Protein AF-A0A7C6BFM5-F1 (afdb_monomer_lite)

Secondary structure (DSSP, 8-state):
--TT--HHHHHHHHHHHHHTSSS-EEEEEEEETTEEEEEETTS-EEEEE-SS-HHHHHHHHHHTT-

Radius of gyration: 11.27 Å; chains: 1; bounding box: 26×18×33 Å

Structure (mmCIF, N/CA/C/O backbone):
data_AF-A0A7C6BFM5-F1
#
_entry.id   AF-A0A7C6BFM5-F1
#
loop_
_atom_site.group_PDB
_atom_site.id
_atom_site.type_symbol
_atom_site.label_atom_id
_atom_site.label_alt_id
_atom_site.label_comp_id
_atom_site.label_asym_id
_atom_site.label_entity_id
_atom_site.label_seq_id
_atom_site.pdbx_PDB_ins_code
_atom_site.Cartn_x
_atom_site.Cartn_y
_atom_site.Cartn_z
_atom_site.occupancy
_atom_site.B_iso_or_equiv
_atom_site.auth_seq_id
_atom_site.auth_comp_id
_atom_site.auth_asym_id
_atom_site.auth_atom_id
_atom_site.pdbx_PDB_model_num
ATOM 1 N N . MET A 1 1 ? -8.785 -3.957 15.267 1.00 55.34 1 MET A N 1
ATOM 2 C CA . MET A 1 1 ? -8.139 -2.640 15.045 1.00 55.34 1 MET A CA 1
ATOM 3 C C . MET A 1 1 ? -8.278 -1.841 16.330 1.00 55.34 1 MET A C 1
ATOM 5 O O . MET A 1 1 ? -9.262 -2.065 17.026 1.00 55.34 1 MET A O 1
ATOM 9 N N . LYS A 1 2 ? -7.312 -0.983 16.693 1.00 54.16 2 LYS A N 1
ATOM 10 C CA . LYS A 1 2 ? -7.499 -0.080 17.844 1.00 54.16 2 LYS A CA 1
ATOM 11 C C . LYS A 1 2 ? -8.762 0.754 17.608 1.00 54.16 2 LYS A C 1
ATOM 13 O O . LYS A 1 2 ? -8.995 1.194 16.483 1.00 54.16 2 LYS A O 1
ATOM 18 N N . THR A 1 3 ? -9.573 0.926 18.645 1.00 49.06 3 THR A N 1
ATOM 19 C CA . THR A 1 3 ? -10.798 1.727 18.605 1.00 49.06 3 THR A CA 1
ATOM 20 C C . THR A 1 3 ? -10.441 3.139 18.135 1.00 49.06 3 THR A C 1
ATOM 22 O O . THR A 1 3 ? -9.676 3.821 18.810 1.00 49.06 3 THR A O 1
ATOM 25 N N . GLY A 1 4 ? -10.916 3.537 16.949 1.00 64.75 4 GLY A N 1
ATOM 26 C CA . GLY A 1 4 ? -10.698 4.878 16.388 1.00 64.75 4 GLY A CA 1
ATOM 27 C C . GLY A 1 4 ? -9.849 4.981 15.114 1.00 64.75 4 GLY A C 1
ATOM 28 O O . GLY A 1 4 ? -9.738 6.082 14.599 1.00 64.75 4 GLY A O 1
ATOM 29 N N . VAL A 1 5 ? -9.280 3.891 14.578 1.00 69.88 5 VAL A N 1
ATOM 30 C CA . VAL A 1 5 ? -8.599 3.924 13.262 1.00 69.88 5 VAL A CA 1
ATOM 31 C C . VAL A 1 5 ? -9.437 3.177 12.232 1.00 69.88 5 VAL A C 1
ATOM 33 O O . VAL A 1 5 ? -9.634 1.964 12.349 1.00 69.88 5 VAL A O 1
ATOM 36 N N . SER A 1 6 ? -9.928 3.888 11.220 1.00 81.50 6 SER A N 1
ATOM 37 C CA . SER A 1 6 ? -10.645 3.294 10.089 1.00 81.50 6 SER A CA 1
ATOM 38 C C . SER A 1 6 ? -9.692 2.540 9.154 1.00 81.50 6 SER A C 1
ATOM 40 O O . SER A 1 6 ? -8.485 2.796 9.111 1.00 81.50 6 SER A O 1
ATOM 42 N N . LYS A 1 7 ? -10.217 1.586 8.369 1.00 78.44 7 LYS A N 1
ATOM 43 C CA . LYS A 1 7 ? -9.398 0.853 7.383 1.00 78.44 7 LYS A CA 1
ATOM 44 C C . LYS A 1 7 ? -8.767 1.824 6.386 1.00 78.44 7 LYS A C 1
ATOM 46 O O . LYS A 1 7 ? -7.583 1.703 6.107 1.00 78.44 7 LYS A O 1
ATOM 51 N N . ALA A 1 8 ? -9.516 2.824 5.928 1.00 81.56 8 ALA A N 1
ATOM 52 C CA . ALA A 1 8 ? -9.025 3.843 5.007 1.00 81.56 8 ALA A CA 1
ATOM 53 C C . ALA A 1 8 ? -7.839 4.648 5.574 1.00 81.56 8 ALA A C 1
ATOM 55 O O . ALA A 1 8 ? -6.861 4.876 4.865 1.00 81.56 8 ALA A O 1
ATOM 56 N N . GLU A 1 9 ? -7.883 5.035 6.853 1.00 84.25 9 GLU A N 1
ATOM 57 C CA . GLU A 1 9 ? -6.761 5.725 7.510 1.00 84.25 9 GLU A CA 1
ATOM 58 C C . GLU A 1 9 ? -5.525 4.832 7.619 1.00 84.25 9 GLU A C 1
ATOM 60 O O . GLU A 1 9 ? -4.410 5.284 7.358 1.00 84.25 9 GLU A O 1
ATOM 65 N N . 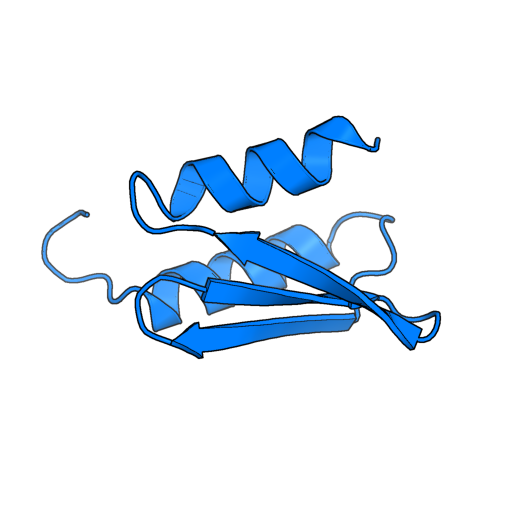LEU A 1 10 ? -5.720 3.548 7.934 1.00 83.56 10 LEU A N 1
ATOM 66 C CA . LEU A 1 10 ? -4.632 2.573 7.942 1.00 83.56 10 LEU A CA 1
ATOM 67 C C . LEU A 1 10 ? -3.999 2.430 6.549 1.00 83.56 10 LEU A C 1
ATOM 69 O O . LEU A 1 10 ? -2.775 2.453 6.444 1.00 83.56 10 LEU A O 1
ATOM 73 N N . ILE A 1 11 ? -4.809 2.320 5.488 1.00 85.38 11 ILE A N 1
ATOM 74 C CA . ILE A 1 11 ? -4.311 2.232 4.106 1.00 85.38 11 ILE A CA 1
ATOM 75 C C . ILE A 1 11 ? -3.523 3.483 3.726 1.00 85.38 11 ILE A C 1
ATOM 77 O O . ILE A 1 11 ? -2.411 3.351 3.227 1.00 85.38 11 ILE A O 1
ATOM 81 N N . LYS A 1 12 ? -4.033 4.683 4.025 1.00 87.81 12 LYS A N 1
ATOM 82 C CA . LYS A 1 12 ? -3.309 5.937 3.756 1.00 87.81 12 LYS A CA 1
ATOM 83 C C . LYS A 1 12 ? -1.972 6.010 4.493 1.00 87.81 12 LYS A C 1
ATOM 85 O O . LYS A 1 12 ? -0.969 6.417 3.912 1.00 87.81 12 LYS A O 1
ATOM 90 N N . SER A 1 13 ? -1.936 5.597 5.761 1.00 87.50 13 SER A N 1
ATOM 91 C CA . SER A 1 13 ? -0.689 5.553 6.533 1.00 87.50 13 SER A CA 1
ATOM 92 C C . SER A 1 13 ? 0.312 4.551 5.949 1.00 87.50 13 SER A C 1
ATOM 94 O O . SER A 1 13 ? 1.517 4.816 5.925 1.00 87.50 13 SER A O 1
ATOM 96 N N . LEU A 1 14 ? -0.173 3.398 5.483 1.00 85.25 14 LEU A N 1
ATOM 97 C CA . LEU A 1 14 ? 0.658 2.388 4.832 1.00 85.25 14 LEU A CA 1
ATOM 98 C C . LEU A 1 14 ? 1.160 2.868 3.477 1.00 85.25 14 LEU A C 1
ATOM 100 O O . LEU A 1 14 ? 2.334 2.689 3.195 1.00 85.25 14 LEU A O 1
ATOM 104 N N . GLU A 1 15 ? 0.325 3.527 2.678 1.00 88.38 15 GLU A N 1
ATOM 105 C CA . GLU A 1 15 ? 0.732 4.133 1.411 1.00 88.38 15 GLU A CA 1
ATOM 106 C C . GLU A 1 15 ? 1.888 5.111 1.612 1.00 88.38 15 GLU A C 1
ATOM 108 O O . GLU A 1 15 ? 2.912 4.992 0.943 1.00 88.38 15 GLU A O 1
ATOM 113 N N . ALA A 1 16 ? 1.757 6.037 2.567 1.00 88.19 16 ALA A N 1
ATOM 114 C CA . ALA A 1 16 ? 2.811 6.996 2.878 1.00 88.19 16 ALA A CA 1
ATOM 115 C C . ALA A 1 16 ? 4.117 6.295 3.283 1.00 88.19 16 ALA A C 1
ATOM 117 O O . ALA A 1 16 ? 5.191 6.694 2.847 1.00 88.19 16 ALA A O 1
ATOM 118 N N . THR A 1 17 ? 4.022 5.221 4.069 1.00 87.00 17 THR A N 1
ATOM 119 C CA . THR A 1 17 ? 5.188 4.441 4.511 1.00 87.00 17 THR A CA 1
ATOM 120 C C . THR A 1 17 ? 5.827 3.671 3.356 1.00 87.00 17 THR A C 1
ATOM 122 O O . THR A 1 17 ? 7.042 3.673 3.191 1.00 87.00 17 THR A O 1
ATOM 125 N N . LEU A 1 18 ? 5.007 3.032 2.527 1.00 83.69 18 LEU A N 1
ATOM 126 C CA . LEU A 1 18 ? 5.434 2.238 1.383 1.00 83.69 18 LEU A CA 1
ATOM 127 C C . LEU A 1 18 ? 6.050 3.104 0.280 1.00 83.69 18 LEU A C 1
ATOM 129 O O . LEU A 1 18 ? 7.007 2.679 -0.356 1.00 83.69 18 LEU A O 1
ATOM 133 N N . LYS A 1 19 ? 5.593 4.346 0.112 1.00 85.88 19 LYS A N 1
ATOM 134 C CA . LYS A 1 19 ? 6.224 5.333 -0.778 1.00 85.88 19 LYS A CA 1
ATOM 135 C C . LYS A 1 19 ? 7.641 5.729 -0.363 1.00 85.88 19 LYS A C 1
ATOM 137 O O . LYS A 1 19 ? 8.412 6.166 -1.209 1.00 85.88 19 LYS A O 1
ATOM 142 N N . LEU A 1 20 ? 8.001 5.578 0.914 1.00 86.44 20 LEU A N 1
ATOM 143 C CA . LEU A 1 20 ? 9.379 5.797 1.373 1.00 86.44 20 LEU A CA 1
ATOM 144 C C . LEU A 1 20 ? 10.312 4.648 0.969 1.00 86.44 20 LEU A C 1
ATOM 146 O O . LEU A 1 20 ? 11.533 4.800 1.006 1.00 86.44 20 LEU A O 1
ATOM 150 N N . THR A 1 21 ? 9.755 3.495 0.596 1.00 80.69 21 THR A N 1
ATOM 151 C CA . THR A 1 21 ? 10.539 2.371 0.083 1.00 80.69 21 THR A CA 1
ATOM 152 C C . THR A 1 21 ? 10.911 2.615 -1.379 1.00 80.69 21 THR A C 1
ATOM 154 O O . THR A 1 21 ? 10.202 3.299 -2.116 1.00 80.69 21 THR A O 1
ATOM 157 N N . ARG A 1 22 ? 12.023 2.032 -1.839 1.00 79.31 22 ARG A N 1
ATOM 158 C CA . ARG A 1 22 ? 12.458 2.132 -3.246 1.00 79.31 22 ARG A CA 1
ATOM 159 C C . ARG A 1 22 ? 11.664 1.214 -4.194 1.00 79.31 22 ARG A C 1
ATOM 161 O O . ARG A 1 22 ? 12.065 1.043 -5.340 1.00 79.31 22 ARG A O 1
ATOM 168 N N . GLU A 1 23 ? 10.526 0.684 -3.745 1.00 80.06 23 GLU A N 1
ATOM 169 C CA . GLU A 1 23 ? 9.676 -0.277 -4.465 1.00 80.06 23 GLU A CA 1
ATOM 170 C C . GLU A 1 23 ? 8.769 0.355 -5.535 1.00 80.06 23 GLU A C 1
ATOM 172 O O . GLU A 1 23 ? 7.903 -0.316 -6.091 1.00 80.06 23 GLU A O 1
ATOM 177 N N . LYS A 1 24 ? 8.951 1.646 -5.855 1.00 86.06 24 LYS A N 1
ATOM 178 C CA . LYS A 1 24 ? 8.212 2.352 -6.922 1.00 86.06 24 LYS A CA 1
ATOM 179 C C . LYS A 1 24 ? 6.687 2.247 -6.774 1.00 86.06 24 LYS A C 1
ATOM 181 O O . LYS A 1 24 ? 5.968 1.996 -7.742 1.00 86.06 24 LYS A O 1
ATOM 186 N N . ILE A 1 25 ? 6.183 2.402 -5.552 1.00 87.69 25 ILE A N 1
ATOM 187 C CA . ILE A 1 25 ? 4.746 2.349 -5.259 1.00 87.69 25 ILE A CA 1
ATOM 188 C C . ILE A 1 25 ? 4.122 3.719 -5.550 1.00 87.69 25 ILE A C 1
ATOM 190 O O . ILE A 1 25 ? 4.465 4.714 -4.917 1.00 87.69 25 ILE A O 1
ATOM 194 N N . ALA A 1 26 ? 3.171 3.762 -6.482 1.00 88.69 26 ALA A N 1
ATOM 195 C CA . ALA A 1 26 ? 2.483 4.981 -6.900 1.00 88.69 26 ALA A CA 1
ATOM 196 C C . ALA A 1 26 ? 1.324 5.351 -5.962 1.00 88.69 26 ALA A C 1
ATOM 198 O O . ALA A 1 26 ? 1.204 6.510 -5.555 1.00 88.69 26 ALA A O 1
ATOM 199 N N . CYS A 1 27 ? 0.472 4.388 -5.598 1.00 89.88 27 CYS A N 1
ATOM 200 C CA . CYS A 1 27 ? -0.606 4.575 -4.621 1.00 89.88 27 CYS A CA 1
ATOM 201 C C . CYS A 1 27 ? -1.205 3.240 -4.159 1.00 89.88 27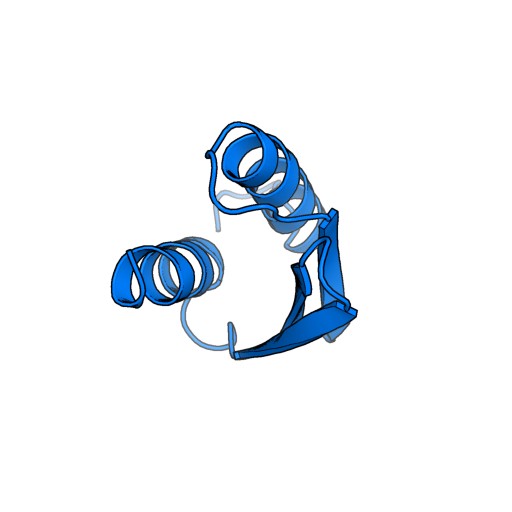 CYS A C 1
ATOM 203 O O . CYS A 1 27 ? -1.011 2.200 -4.794 1.00 89.88 27 CYS A O 1
ATOM 205 N N . LEU A 1 28 ? -1.944 3.285 -3.047 1.00 89.81 28 LEU A N 1
ATOM 206 C CA . LEU A 1 28 ? -2.793 2.193 -2.580 1.00 89.81 28 LEU A CA 1
ATOM 207 C C . LEU A 1 28 ? -4.252 2.650 -2.634 1.00 89.81 28 LEU A C 1
ATOM 209 O O . LEU A 1 28 ? -4.585 3.748 -2.202 1.00 89.81 28 LEU A O 1
ATOM 213 N N . ASP A 1 29 ? -5.129 1.785 -3.120 1.00 89.94 29 ASP A N 1
ATOM 214 C CA . ASP A 1 29 ? -6.550 2.072 -3.290 1.00 89.94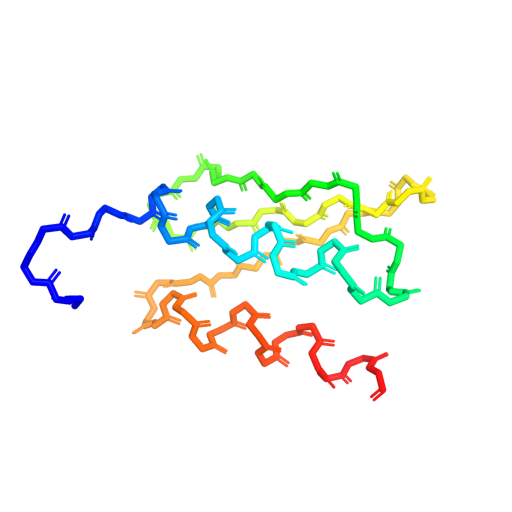 29 ASP A CA 1
ATOM 215 C C . ASP A 1 29 ? -7.385 1.000 -2.599 1.00 89.94 29 ASP A C 1
ATOM 217 O O . ASP A 1 29 ? -7.259 -0.190 -2.890 1.00 89.94 29 ASP A O 1
ATOM 221 N N . LEU A 1 30 ? -8.227 1.414 -1.657 1.00 88.62 30 LEU A N 1
ATOM 222 C CA . LEU A 1 30 ? -9.145 0.521 -0.962 1.00 88.62 30 LEU A CA 1
ATOM 223 C C . LEU A 1 30 ? -10.409 0.378 -1.814 1.00 88.62 30 LEU A C 1
ATOM 225 O O . LEU A 1 30 ? -11.290 1.233 -1.770 1.00 88.62 30 LEU A O 1
ATOM 229 N N . ARG A 1 31 ? -10.486 -0.700 -2.598 1.00 88.31 31 ARG A N 1
ATOM 230 C CA . ARG A 1 31 ? -11.597 -0.937 -3.532 1.00 88.31 31 ARG A CA 1
ATOM 231 C C . ARG A 1 31 ? -12.886 -1.331 -2.826 1.00 88.31 31 ARG A C 1
ATOM 233 O O . ARG A 1 31 ? -13.963 -0.927 -3.249 1.00 88.31 31 ARG A O 1
ATOM 240 N N . ASP A 1 32 ? -12.762 -2.107 -1.761 1.00 86.00 32 ASP A N 1
ATOM 241 C CA . ASP A 1 32 ? -13.861 -2.511 -0.893 1.00 86.00 32 ASP A CA 1
ATOM 242 C C . ASP A 1 32 ? -13.328 -2.739 0.529 1.00 86.00 32 ASP A C 1
ATOM 244 O O . ASP A 1 32 ? -12.145 -2.536 0.802 1.00 86.00 32 ASP A O 1
ATOM 248 N N . GLU A 1 33 ? -14.177 -3.160 1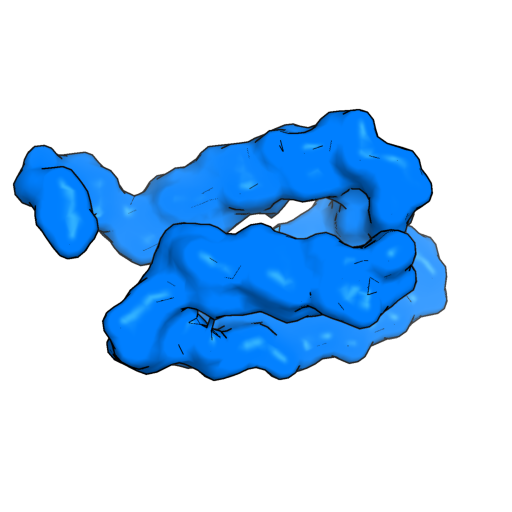.467 1.00 80.81 33 GLU A N 1
ATOM 249 C CA . GLU A 1 33 ? -13.761 -3.354 2.861 1.00 80.81 33 GLU A CA 1
ATOM 250 C C . GLU A 1 33 ? -12.632 -4.381 3.042 1.00 80.81 33 GLU A C 1
ATOM 252 O O . GLU A 1 33 ? -11.957 -4.378 4.076 1.00 80.81 33 GLU A O 1
ATOM 257 N N . ASN A 1 34 ? -12.426 -5.263 2.069 1.00 85.00 34 ASN A N 1
ATOM 258 C CA . ASN A 1 34 ? -11.552 -6.421 2.140 1.00 85.00 34 ASN A CA 1
ATOM 259 C C . ASN A 1 34 ? -10.518 -6.485 1.006 1.00 85.00 34 ASN A C 1
ATOM 261 O O . ASN A 1 34 ? -9.713 -7.416 1.000 1.00 85.00 34 ASN A O 1
ATOM 265 N N . THR A 1 35 ? -10.475 -5.501 0.109 1.00 86.12 35 THR A N 1
ATOM 266 C CA . THR A 1 35 ? -9.601 -5.518 -1.067 1.00 86.12 35 THR A CA 1
ATOM 267 C C . THR A 1 35 ? -8.853 -4.203 -1.225 1.00 86.12 35 THR A C 1
ATOM 269 O O . THR A 1 35 ? -9.451 -3.131 -1.317 1.00 86.12 35 THR A O 1
ATOM 272 N N . VAL A 1 36 ? -7.527 -4.297 -1.322 1.00 88.69 36 VAL A N 1
ATOM 273 C CA . VAL A 1 36 ? -6.634 -3.167 -1.606 1.00 88.69 36 VAL A CA 1
ATOM 274 C C . VAL A 1 36 ? -5.904 -3.419 -2.910 1.00 88.69 36 VAL A C 1
ATOM 276 O O . VAL A 1 36 ? -5.391 -4.512 -3.135 1.00 88.69 36 VAL A O 1
ATOM 279 N N . VAL A 1 37 ? -5.826 -2.403 -3.758 1.00 90.75 37 VAL A N 1
ATOM 280 C CA . VAL A 1 37 ? -5.046 -2.429 -4.991 1.00 90.75 37 VAL A CA 1
ATOM 281 C C . VAL A 1 37 ? -3.813 -1.558 -4.816 1.00 90.75 37 VAL A C 1
ATOM 283 O O . VAL A 1 37 ? -3.928 -0.378 -4.500 1.00 90.75 37 VAL A O 1
ATOM 286 N N . ILE A 1 38 ? -2.633 -2.136 -5.023 1.00 89.56 38 ILE A N 1
ATOM 287 C CA . ILE A 1 38 ? -1.373 -1.398 -5.121 1.00 89.56 38 ILE A CA 1
ATOM 288 C C . ILE A 1 38 ? -1.143 -1.053 -6.588 1.00 89.56 38 ILE A C 1
ATOM 290 O O . ILE A 1 38 ? -1.162 -1.945 -7.438 1.00 89.56 38 ILE A O 1
ATOM 294 N N . TYR A 1 39 ? -0.887 0.217 -6.874 1.00 90.19 39 TYR A N 1
ATOM 295 C CA . TYR A 1 39 ? -0.399 0.676 -8.169 1.00 90.19 39 TYR A CA 1
ATOM 296 C C . TYR A 1 39 ? 1.085 0.976 -8.054 1.00 90.19 39 TYR A C 1
ATOM 298 O O . TYR A 1 39 ? 1.514 1.661 -7.125 1.00 90.19 39 TYR A O 1
ATOM 306 N N . PHE A 1 40 ? 1.860 0.488 -9.012 1.00 89.12 40 PHE A N 1
ATOM 307 C CA . PHE A 1 40 ? 3.285 0.766 -9.128 1.00 89.12 40 PHE A CA 1
ATOM 308 C C . PHE A 1 40 ? 3.525 1.793 -10.239 1.00 89.12 40 PHE A C 1
ATOM 310 O O . PHE A 1 40 ? 2.772 1.854 -11.212 1.00 89.12 40 PHE A O 1
ATOM 317 N N . GLU A 1 41 ? 4.602 2.571 -10.140 1.00 86.44 41 GLU A N 1
ATOM 318 C CA . GLU A 1 41 ? 4.946 3.637 -11.099 1.00 86.44 41 GLU A CA 1
ATOM 319 C C . GLU A 1 41 ? 5.173 3.118 -12.536 1.00 86.44 41 GLU A C 1
ATOM 321 O O . GLU A 1 41 ? 5.155 3.893 -13.486 1.00 86.44 41 GLU A O 1
ATOM 326 N N . GLY A 1 42 ? 5.333 1.801 -12.723 1.00 83.69 42 GLY A N 1
ATOM 327 C CA . GLY A 1 42 ? 5.438 1.141 -14.031 1.00 83.69 42 GLY A CA 1
ATOM 328 C C . GLY A 1 42 ? 4.109 0.699 -14.660 1.00 83.69 42 GLY A C 1
ATOM 329 O O . GLY A 1 42 ? 4.136 -0.047 -15.633 1.00 83.69 42 GLY A O 1
ATOM 330 N N . GLY A 1 43 ? 2.959 1.074 -14.089 1.00 82.12 43 GLY A N 1
ATOM 331 C CA . GLY A 1 43 ? 1.630 0.672 -14.580 1.00 82.12 43 GLY A CA 1
ATOM 332 C C . GLY A 1 43 ? 1.195 -0.738 -14.163 1.00 82.12 43 GLY A C 1
ATOM 333 O O . GLY A 1 43 ? 0.065 -1.144 -14.429 1.00 82.12 43 GLY A O 1
ATOM 334 N N . TYR A 1 44 ? 2.060 -1.476 -13.465 1.00 84.88 44 TYR A N 1
ATOM 335 C CA . TYR A 1 44 ? 1.695 -2.733 -12.825 1.00 84.88 44 TYR A CA 1
ATOM 336 C C . TYR A 1 44 ? 0.736 -2.471 -11.669 1.00 84.88 44 TYR A C 1
ATOM 338 O O . TYR A 1 44 ? 0.878 -1.497 -10.926 1.00 84.88 44 TYR A O 1
ATOM 346 N N . THR A 1 45 ? -0.226 -3.371 -11.501 1.00 90.56 45 THR A N 1
ATOM 347 C CA . THR A 1 45 ? -1.162 -3.330 -10.381 1.00 90.56 45 THR A CA 1
ATOM 348 C C . THR A 1 45 ? -1.190 -4.668 -9.677 1.00 90.56 45 THR A C 1
ATOM 350 O O . THR A 1 45 ? -0.927 -5.714 -10.277 1.00 90.56 45 THR A O 1
ATOM 353 N N . ARG A 1 46 ? -1.504 -4.639 -8.386 1.00 86.69 46 ARG A N 1
ATOM 354 C CA . ARG A 1 46 ? -1.699 -5.852 -7.607 1.00 86.69 46 ARG A CA 1
ATOM 355 C C . ARG A 1 46 ? -2.892 -5.728 -6.691 1.00 86.69 46 ARG A C 1
ATOM 357 O O . ARG A 1 46 ? -3.015 -4.755 -5.963 1.00 86.69 46 ARG A O 1
ATOM 364 N N . VAL A 1 47 ? -3.717 -6.766 -6.693 1.00 88.56 47 VAL A N 1
ATOM 365 C CA . VAL A 1 47 ? -4.878 -6.898 -5.818 1.00 88.56 47 VAL A CA 1
ATOM 366 C C . VAL A 1 47 ? -4.490 -7.720 -4.590 1.00 88.56 47 VAL A C 1
ATOM 368 O O . VAL A 1 47 ? -3.965 -8.824 -4.723 1.00 88.56 47 VAL A O 1
ATOM 371 N N . ILE A 1 48 ? -4.752 -7.190 -3.400 1.00 83.75 48 ILE A N 1
ATOM 372 C CA . ILE A 1 48 ? -4.452 -7.812 -2.109 1.00 83.75 48 ILE A CA 1
ATOM 373 C C . ILE A 1 48 ? -5.749 -7.968 -1.325 1.00 83.75 48 ILE A C 1
ATOM 375 O O . ILE A 1 48 ? -6.460 -6.994 -1.071 1.00 83.75 48 ILE A O 1
ATOM 379 N N . ASN A 1 49 ? -6.021 -9.196 -0.887 1.00 82.50 49 ASN A N 1
ATOM 380 C CA . ASN A 1 49 ? -7.114 -9.487 0.031 1.00 82.50 49 ASN A CA 1
ATOM 381 C C . ASN A 1 49 ? -6.668 -9.233 1.482 1.00 82.50 49 ASN A C 1
ATOM 383 O O . ASN A 1 49 ? -5.702 -9.823 1.972 1.00 82.50 49 ASN A O 1
ATOM 387 N N . ILE A 1 50 ? -7.398 -8.359 2.165 1.00 79.62 50 ILE A N 1
ATOM 388 C CA . ILE A 1 50 ? -7.150 -7.899 3.530 1.00 79.62 50 ILE A CA 1
ATOM 389 C C . ILE A 1 50 ? -8.228 -8.345 4.537 1.00 79.62 50 ILE A C 1
ATOM 391 O O . ILE A 1 50 ? -8.210 -7.878 5.678 1.00 79.62 50 ILE A O 1
ATOM 395 N N . ALA A 1 51 ? -9.130 -9.261 4.157 1.00 75.44 51 ALA A N 1
ATOM 396 C CA . ALA A 1 51 ? -10.289 -9.687 4.955 1.00 75.44 51 ALA A CA 1
ATOM 397 C C . ALA A 1 51 ? -9.939 -10.149 6.381 1.00 75.44 51 ALA A C 1
ATOM 399 O O . ALA A 1 51 ? -10.631 -9.801 7.336 1.00 75.44 51 ALA A O 1
ATOM 400 N N . CYS A 1 52 ? -8.851 -10.908 6.545 1.00 65.00 52 CYS A N 1
ATOM 401 C CA . CYS A 1 52 ? -8.501 -11.501 7.840 1.00 65.00 52 CYS A CA 1
ATOM 402 C C . CYS A 1 52 ? -7.586 -10.620 8.704 1.00 65.00 52 CYS A C 1
ATOM 404 O O . CYS A 1 52 ? -7.639 -10.723 9.929 1.00 65.00 52 CYS A O 1
ATOM 406 N N . ASN A 1 53 ? -6.720 -9.785 8.110 1.00 68.56 53 ASN A N 1
ATOM 407 C CA . ASN A 1 53 ? -5.838 -8.887 8.867 1.00 68.56 53 ASN A CA 1
ATOM 408 C C . ASN A 1 53 ? -5.201 -7.805 7.973 1.00 68.56 53 ASN A C 1
ATOM 410 O O . ASN A 1 53 ? -4.167 -8.030 7.340 1.00 68.56 53 ASN A O 1
ATOM 414 N N . SER A 1 54 ? -5.810 -6.621 7.933 1.00 62.88 54 SER A N 1
ATOM 415 C CA . SER A 1 54 ? -5.493 -5.596 6.935 1.00 62.88 54 SER A CA 1
ATOM 416 C C . SER A 1 54 ? -4.110 -4.965 7.043 1.00 62.88 54 SER A C 1
ATOM 418 O O . SER A 1 54 ? -3.504 -4.683 6.015 1.00 62.88 54 SER A O 1
ATOM 420 N N . GLY A 1 55 ? -3.566 -4.803 8.250 1.00 66.56 55 GLY A N 1
ATOM 421 C CA . GLY A 1 55 ? -2.233 -4.215 8.424 1.00 66.56 55 GLY A CA 1
ATOM 422 C C . GLY A 1 55 ? -1.108 -5.143 7.962 1.00 66.56 55 GLY A C 1
ATOM 423 O O . GLY A 1 55 ? -0.240 -4.749 7.188 1.00 66.56 55 GLY A O 1
ATOM 424 N N . ILE A 1 56 ? -1.129 -6.401 8.411 1.00 73.88 56 ILE A N 1
ATOM 425 C CA . ILE A 1 56 ? -0.035 -7.341 8.135 1.00 73.88 56 ILE A CA 1
ATOM 426 C C . ILE A 1 56 ? -0.135 -7.989 6.753 1.00 73.88 56 ILE A C 1
ATOM 428 O O . ILE A 1 56 ? 0.889 -8.405 6.221 1.00 73.88 56 ILE A O 1
ATOM 432 N N . ALA A 1 57 ? -1.335 -8.108 6.172 1.00 74.69 57 ALA A N 1
ATOM 433 C CA . ALA A 1 57 ? -1.504 -8.698 4.844 1.00 74.69 57 ALA A CA 1
ATOM 434 C C . ALA A 1 57 ? -0.807 -7.854 3.769 1.00 74.69 57 ALA A C 1
ATOM 436 O O . ALA A 1 57 ? -0.077 -8.406 2.953 1.00 74.69 57 ALA A O 1
ATOM 437 N N . ILE A 1 58 ? -0.952 -6.527 3.836 1.00 74.38 58 ILE A N 1
ATOM 438 C CA . ILE A 1 58 ? -0.344 -5.595 2.878 1.00 74.38 58 ILE A CA 1
ATOM 439 C C . ILE A 1 58 ? 1.179 -5.606 3.007 1.00 74.38 58 ILE A C 1
ATOM 441 O O . ILE A 1 58 ? 1.871 -5.817 2.019 1.00 74.38 58 ILE A O 1
ATOM 445 N N . ILE A 1 59 ? 1.706 -5.444 4.227 1.00 76.50 59 ILE A N 1
ATOM 446 C CA . ILE A 1 59 ? 3.160 -5.443 4.466 1.00 76.50 59 ILE A CA 1
ATOM 447 C C . ILE A 1 59 ? 3.778 -6.773 4.028 1.00 76.50 59 ILE A C 1
ATOM 449 O O . ILE A 1 59 ? 4.792 -6.789 3.343 1.00 76.50 59 ILE A O 1
ATOM 453 N N . ARG A 1 60 ? 3.155 -7.899 4.392 1.00 78.88 60 ARG A N 1
ATOM 454 C CA . ARG A 1 60 ? 3.650 -9.231 4.031 1.00 78.88 60 ARG A CA 1
ATOM 455 C C . ARG A 1 60 ? 3.637 -9.456 2.528 1.00 78.88 60 ARG A C 1
ATOM 457 O O . ARG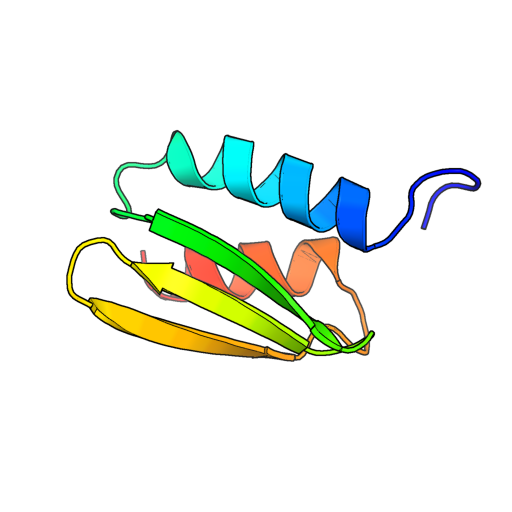 A 1 60 ? 4.555 -10.096 2.027 1.00 78.88 60 ARG A O 1
AT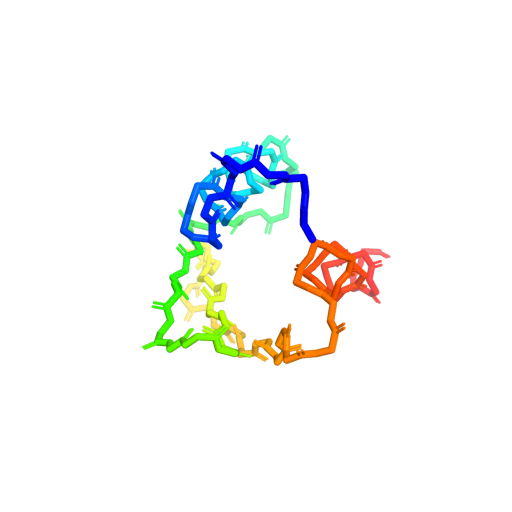OM 464 N N . ASP A 1 61 ? 2.602 -8.990 1.832 1.00 78.00 61 ASP A N 1
ATOM 465 C CA . ASP A 1 61 ? 2.549 -9.130 0.382 1.00 78.00 61 ASP A CA 1
ATOM 466 C C . ASP A 1 61 ? 3.603 -8.264 -0.295 1.00 78.00 61 ASP A C 1
ATOM 468 O O . ASP A 1 61 ? 4.252 -8.757 -1.198 1.00 78.00 61 ASP A O 1
ATOM 472 N N . VAL A 1 62 ? 3.862 -7.044 0.181 1.00 72.88 62 VAL A N 1
ATOM 473 C CA . VAL A 1 62 ? 4.968 -6.231 -0.346 1.00 72.88 62 VAL A CA 1
ATOM 474 C C . VAL A 1 62 ? 6.319 -6.906 -0.069 1.00 72.88 62 VAL A C 1
ATOM 476 O O . VAL A 1 62 ? 7.065 -7.173 -1.003 1.00 72.88 62 VAL A O 1
ATOM 479 N N . CYS A 1 63 ? 6.612 -7.280 1.181 1.00 73.44 63 CYS A N 1
ATOM 480 C CA . CYS A 1 63 ? 7.899 -7.877 1.564 1.00 73.44 63 CYS A CA 1
ATOM 481 C C . CYS A 1 63 ? 8.181 -9.249 0.939 1.00 73.44 63 CYS A C 1
ATOM 483 O O . CYS A 1 63 ? 9.333 -9.654 0.890 1.00 73.44 63 CYS A O 1
ATOM 485 N N . LYS A 1 64 ? 7.167 -9.996 0.487 1.00 75.19 64 LYS A N 1
ATOM 486 C CA . LYS A 1 64 ? 7.379 -11.291 -0.185 1.00 75.19 64 LYS A CA 1
ATOM 487 C C . LYS A 1 64 ? 8.098 -11.180 -1.531 1.00 75.19 64 LYS A C 1
ATOM 489 O O . LYS A 1 64 ? 8.515 -12.206 -2.058 1.00 75.19 64 LYS A O 1
ATOM 494 N N . TYR A 1 65 ? 8.152 -9.986 -2.110 1.00 62.72 65 TYR A N 1
ATOM 495 C CA . TYR A 1 65 ? 8.655 -9.761 -3.465 1.00 62.72 65 TYR A CA 1
ATOM 496 C C . TYR A 1 65 ? 9.885 -8.848 -3.486 1.00 62.72 65 TYR A C 1
ATOM 498 O O . TYR A 1 65 ? 10.332 -8.488 -4.572 1.00 62.72 65 TYR A O 1
ATOM 506 N N . ILE A 1 66 ? 10.416 -8.520 -2.303 1.00 56.00 66 ILE A N 1
ATOM 507 C CA . ILE A 1 66 ? 11.695 -7.833 -2.095 1.00 56.00 66 ILE A CA 1
ATOM 508 C C . ILE A 1 66 ? 12.746 -8.874 -1.708 1.00 56.00 66 ILE A C 1
ATOM 510 O O . ILE A 1 66 ? 12.393 -9.785 -0.922 1.00 56.00 66 ILE A O 1
#

pLDDT: mean 80.11, std 9.94, range [49.06, 90.75]

Foldseek 3Di:
DPPPADLVNLQVVVQVVVVVDPQQWPGWDCPDSFWIWTQGNVRDIDIWGCPPHNNVRVVVVSVVVD

Sequence (66 aa):
MKTGVSKAELIKSLEATLKLTREKIACLDLRDENTVVIYFEGGYTRVINIACNSGIAIIRDVCKYI